Protein AF-A0A392S5V5-F1 (afdb_monomer)

pLDDT: mean 82.03, std 22.6, range [36.59, 98.88]

InterPro domains:
  IPR009741 Protein EARLY FLOWERING 4 domain [PF07011] (1-59)
  IPR040462 Protein EARLY FLOWERING 4 [PTHR33469] (1-76)

Mean predicted aligned error: 13.54 Å

Solvent-accessible surface area (backbone atoms only — not comparable to full-atom values): 4993 Å² total; per-residue (Å²): 100,74,66,53,53,49,51,42,50,51,25,57,75,66,68,42,70,68,44,49,58,49,35,59,57,48,51,51,51,47,52,50,52,53,52,50,53,53,48,52,51,52,53,49,51,53,53,53,54,52,54,50,55,63,63,62,71,73,77,81,81,80,88,78,89,76,90,79,89,83,90,78,92,80,86,84,82,90,132

Organism: NCBI:txid97028

Foldseek 3Di:
DVVLVVQLVVLVVVPDPVSPVVNVVSVVVVVVVVVVVVVVVVVVVVVVVVVVVVVVVPPPDDDDDDDDDDDDDDDDDDD

Radius of gyration: 32.62 Å; Cα contacts (8 Å, |Δi|>4): 18; chains: 1; bounding box: 85×31×67 Å

Secondary structure (DSSP, 8-state):
-HHHHHHHHHHHHH--HHHHHHHHHHHHHHHHHHHHHHHHHHHHHHHHHHHHHHHHTTS--------------------

Sequence (79 aa):
NRVLINEINQNHESKVPDNLSRNVGLIKELNNNIRRVAQLYSDLSTSFTKSIDVSSEGDSSGAVKSEEKSSHKRHRPDL

Structure (mmCIF, N/CA/C/O backbone):
data_AF-A0A392S5V5-F1
#
_entry.id   AF-A0A392S5V5-F1
#
loop_
_atom_site.group_PDB
_atom_site.id
_atom_site.type_symbol
_atom_site.label_atom_id
_atom_site.label_alt_id
_atom_site.label_comp_id
_atom_site.label_asym_id
_atom_site.label_entity_id
_atom_site.label_seq_id
_atom_site.pdbx_PDB_ins_code
_atom_site.Cartn_x
_atom_site.Cartn_y
_atom_site.Cartn_z
_atom_site.occupancy
_atom_site.B_iso_or_equiv
_atom_site.auth_seq_id
_atom_site.auth_comp_id
_atom_site.auth_asym_id
_atom_site.auth_atom_id
_atom_site.pdbx_PDB_model_num
ATOM 1 N N . ASN A 1 1 ? -1.615 7.465 -2.528 1.00 97.25 1 ASN A N 1
ATOM 2 C CA . ASN A 1 1 ? -0.839 7.112 -1.311 1.00 97.25 1 ASN A CA 1
ATOM 3 C C . ASN A 1 1 ? -0.955 8.125 -0.185 1.00 97.25 1 ASN A C 1
ATOM 5 O O . ASN A 1 1 ? -1.358 7.709 0.885 1.00 97.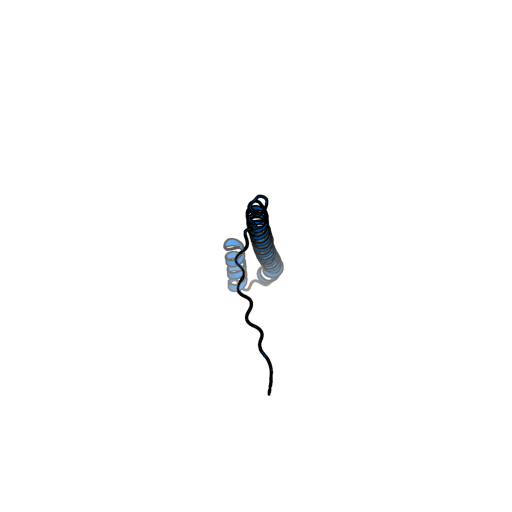25 1 ASN A O 1
ATOM 9 N N . ARG A 1 2 ? -0.677 9.423 -0.385 1.00 98.31 2 ARG A N 1
ATOM 10 C CA . ARG A 1 2 ? -0.789 10.432 0.694 1.00 98.31 2 ARG A CA 1
ATOM 11 C C . ARG A 1 2 ? -2.141 10.411 1.429 1.00 98.31 2 ARG A C 1
ATOM 13 O O . ARG A 1 2 ? -2.159 10.392 2.649 1.00 98.31 2 ARG A O 1
ATOM 20 N N . VAL A 1 3 ? -3.251 10.360 0.688 1.00 98.56 3 VAL A N 1
ATOM 21 C CA . VAL A 1 3 ? -4.606 10.291 1.272 1.00 98.56 3 VAL A CA 1
ATOM 22 C C . VAL A 1 3 ? -4.803 9.017 2.103 1.00 98.56 3 VAL A C 1
ATOM 24 O O . VAL A 1 3 ? -5.219 9.116 3.248 1.00 98.56 3 VAL A O 1
ATOM 27 N N . LEU A 1 4 ? -4.416 7.849 1.573 1.00 98.62 4 LEU A N 1
ATOM 28 C CA . LEU A 1 4 ? -4.501 6.568 2.291 1.00 98.62 4 LEU A CA 1
ATOM 29 C C . LEU A 1 4 ? -3.707 6.586 3.601 1.00 98.62 4 LEU A C 1
ATOM 31 O O . LEU A 1 4 ? -4.200 6.127 4.621 1.00 98.62 4 LEU A O 1
ATOM 35 N N . ILE A 1 5 ? -2.488 7.137 3.580 1.00 98.81 5 ILE A N 1
ATOM 36 C CA . ILE A 1 5 ? -1.642 7.249 4.777 1.00 98.81 5 ILE A CA 1
ATOM 37 C C . ILE A 1 5 ? -2.317 8.141 5.823 1.00 98.81 5 ILE A C 1
ATOM 39 O O . ILE A 1 5 ? -2.357 7.781 6.995 1.00 98.81 5 ILE A O 1
ATOM 43 N N . ASN A 1 6 ? -2.885 9.273 5.401 1.00 98.75 6 ASN A N 1
ATOM 44 C CA . ASN A 1 6 ? -3.599 10.162 6.312 1.00 98.75 6 ASN A CA 1
ATOM 45 C C . ASN A 1 6 ? -4.819 9.475 6.946 1.00 98.75 6 ASN A C 1
ATOM 47 O O . ASN A 1 6 ? -4.992 9.573 8.156 1.00 98.75 6 ASN A O 1
ATOM 51 N N . GLU A 1 7 ? -5.631 8.755 6.165 1.00 98.69 7 GLU A N 1
ATOM 52 C CA . GLU A 1 7 ? -6.795 8.022 6.690 1.00 98.69 7 GLU A CA 1
ATOM 53 C C . GLU A 1 7 ? -6.365 6.902 7.653 1.00 98.69 7 GLU A C 1
ATOM 55 O O . GLU A 1 7 ? -6.942 6.756 8.729 1.00 98.69 7 GLU A O 1
ATOM 60 N N . ILE A 1 8 ? -5.296 6.163 7.325 1.00 98.81 8 ILE A N 1
ATOM 61 C CA . ILE A 1 8 ? -4.728 5.133 8.209 1.00 98.81 8 ILE A CA 1
ATOM 62 C C . ILE A 1 8 ? -4.319 5.731 9.560 1.00 98.81 8 ILE A C 1
ATOM 64 O O . ILE A 1 8 ? -4.642 5.159 10.607 1.00 98.81 8 ILE A O 1
ATOM 68 N N . ASN A 1 9 ? -3.637 6.879 9.537 1.00 98.81 9 ASN A N 1
ATOM 69 C CA . ASN A 1 9 ? -3.194 7.570 10.745 1.00 98.81 9 ASN A CA 1
ATOM 70 C C . ASN A 1 9 ? -4.383 8.069 11.574 1.00 98.81 9 ASN A C 1
ATOM 72 O O . ASN A 1 9 ? -4.427 7.808 12.772 1.00 98.81 9 ASN A O 1
ATOM 76 N N . GLN A 1 10 ? -5.388 8.686 10.946 1.00 98.75 10 GLN A N 1
ATOM 77 C CA . GLN A 1 10 ? -6.605 9.138 11.635 1.00 98.75 10 GLN A CA 1
ATOM 78 C C . GLN A 1 10 ? -7.354 7.979 12.302 1.00 98.75 10 GLN A C 1
ATOM 80 O O . GLN A 1 10 ? -7.761 8.070 13.462 1.00 98.75 10 GLN A O 1
ATOM 85 N N . ASN A 1 11 ? -7.490 6.853 11.602 1.00 98.62 11 ASN A N 1
ATOM 86 C CA . ASN A 1 11 ? -8.099 5.651 12.159 1.00 98.62 11 ASN A CA 1
ATOM 87 C C . ASN A 1 11 ? -7.305 5.129 13.366 1.00 98.62 11 ASN A C 1
ATOM 89 O O . ASN A 1 11 ? -7.908 4.758 14.375 1.00 98.62 11 ASN A O 1
ATOM 93 N N . HIS A 1 12 ? -5.969 5.149 13.297 1.00 98.56 12 HIS A N 1
ATOM 94 C CA . HIS A 1 12 ? -5.097 4.747 14.401 1.00 98.56 12 HIS A CA 1
ATOM 95 C C . HIS A 1 12 ? -5.225 5.672 15.620 1.00 98.56 12 HIS A C 1
ATOM 97 O O . HIS A 1 12 ? -5.389 5.193 16.742 1.00 98.56 12 HIS A O 1
ATOM 103 N N . GLU A 1 13 ? -5.217 6.986 15.396 1.00 98.62 13 GLU A N 1
ATOM 104 C CA . GLU A 1 13 ? -5.378 8.009 16.434 1.00 98.62 13 GLU A CA 1
ATOM 105 C C . GLU A 1 13 ? -6.743 7.923 17.125 1.00 98.62 13 GLU A C 1
ATOM 107 O O . GLU A 1 13 ? -6.823 8.074 18.344 1.00 98.62 13 GLU A O 1
ATOM 112 N N . SER A 1 14 ? -7.805 7.607 16.373 1.00 98.19 14 SER A N 1
ATOM 113 C CA . SER A 1 14 ? -9.162 7.475 16.919 1.00 98.19 14 SER A CA 1
ATOM 114 C C . SER A 1 14 ? -9.319 6.312 17.908 1.00 98.19 14 SER A C 1
ATOM 116 O O . SER A 1 14 ? -10.222 6.341 18.741 1.00 98.19 14 SER A O 1
ATOM 118 N N . LYS A 1 15 ? -8.468 5.277 17.811 1.00 97.19 15 LYS A N 1
ATOM 119 C CA . LYS A 1 15 ? -8.528 4.022 18.591 1.00 97.19 15 LYS A CA 1
ATOM 120 C C . LYS A 1 15 ? -9.881 3.289 18.547 1.00 97.19 15 LYS A C 1
ATOM 122 O O . LYS A 1 15 ? -10.116 2.391 19.354 1.00 97.19 15 LYS A O 1
ATOM 127 N N . VAL A 1 16 ? -10.755 3.629 17.599 1.00 98.44 16 VAL A N 1
ATOM 128 C CA . VAL A 1 16 ? -12.039 2.950 17.399 1.00 98.44 16 VAL A CA 1
ATOM 129 C C . VAL A 1 16 ? -11.783 1.589 16.730 1.00 98.44 16 VAL A C 1
ATOM 131 O O . VAL A 1 16 ? -11.173 1.562 15.656 1.00 98.44 16 VAL A O 1
ATOM 134 N N . PRO A 1 17 ? -12.239 0.459 17.308 1.00 98.44 17 PRO A N 1
ATOM 135 C CA . PRO A 1 17 ? -11.950 -0.881 16.781 1.00 98.44 17 PRO A CA 1
ATOM 136 C C . PRO A 1 17 ? -12.337 -1.091 15.308 1.00 98.44 17 PRO A C 1
ATOM 138 O O . PRO A 1 17 ? -11.580 -1.691 14.541 1.00 98.44 17 PRO A O 1
ATOM 141 N N . ASP A 1 18 ? -13.475 -0.545 14.884 1.00 98.50 18 ASP A N 1
ATOM 142 C CA . ASP A 1 18 ? -13.953 -0.661 13.501 1.00 98.50 18 ASP A CA 1
ATOM 143 C C . ASP A 1 18 ? -13.040 0.083 12.513 1.00 98.50 18 ASP A C 1
ATOM 145 O O . ASP A 1 18 ? -12.707 -0.434 11.444 1.00 98.50 18 ASP A O 1
ATOM 149 N N . ASN A 1 19 ? -12.546 1.263 12.900 1.00 98.38 19 ASN A N 1
ATOM 150 C CA . ASN A 1 19 ? -11.608 2.052 12.098 1.00 98.38 19 ASN A CA 1
ATOM 151 C C . ASN A 1 19 ? -10.252 1.346 11.969 1.00 98.38 19 ASN A C 1
ATOM 153 O O . ASN A 1 19 ? -9.657 1.304 10.890 1.00 98.38 19 ASN A O 1
ATOM 157 N N . LEU A 1 20 ? -9.776 0.725 13.050 1.00 98.69 20 LEU A N 1
ATOM 158 C CA . LEU A 1 20 ? -8.566 -0.098 13.012 1.00 98.69 20 LEU A CA 1
ATOM 159 C C . LEU A 1 20 ? -8.743 -1.315 12.096 1.00 98.69 20 LEU A C 1
ATOM 161 O O . LEU A 1 20 ? -7.830 -1.661 11.346 1.00 98.69 20 LEU A O 1
ATOM 165 N N . SER A 1 21 ? -9.927 -1.927 12.092 1.00 98.56 21 SER A N 1
ATOM 166 C CA . SER A 1 21 ? -10.246 -3.026 11.173 1.00 98.56 21 SER A CA 1
ATOM 167 C C . SER A 1 21 ? -10.238 -2.555 9.713 1.00 98.56 21 SER A C 1
ATOM 169 O O . SER A 1 21 ? -9.700 -3.240 8.839 1.00 98.56 21 SER A O 1
ATOM 171 N N . ARG A 1 22 ? -10.736 -1.340 9.441 1.00 98.62 22 ARG A N 1
ATOM 172 C CA . ARG A 1 22 ? -10.685 -0.705 8.112 1.00 98.62 22 ARG A CA 1
ATOM 173 C C . ARG A 1 22 ? -9.251 -0.458 7.627 1.00 98.62 22 ARG A C 1
ATOM 175 O O . ARG A 1 22 ? -8.989 -0.618 6.432 1.00 98.62 22 ARG A O 1
ATOM 182 N N . ASN A 1 23 ? -8.303 -0.166 8.526 1.00 98.75 23 ASN A N 1
ATOM 183 C CA . ASN A 1 23 ? -6.892 0.023 8.160 1.00 98.75 23 ASN A CA 1
ATOM 184 C C . ASN A 1 23 ? -6.287 -1.184 7.441 1.00 98.75 23 ASN A C 1
ATOM 186 O O . ASN A 1 23 ? -5.427 -1.001 6.583 1.00 98.75 23 ASN A O 1
ATOM 190 N N . VAL A 1 24 ? -6.761 -2.404 7.706 1.00 98.75 24 VAL A N 1
ATOM 191 C CA . VAL A 1 24 ? -6.295 -3.600 6.989 1.00 98.75 24 VAL A CA 1
ATOM 192 C C . VAL A 1 24 ? -6.544 -3.473 5.482 1.00 98.75 24 VAL A C 1
ATOM 194 O O . VAL A 1 24 ? -5.673 -3.811 4.679 1.00 98.75 24 VAL A O 1
ATOM 197 N N . GLY A 1 25 ? -7.714 -2.966 5.084 1.00 98.75 25 GLY A N 1
ATOM 198 C CA . GLY A 1 25 ? -8.052 -2.722 3.680 1.00 98.75 25 GLY A CA 1
ATOM 199 C C . GLY A 1 25 ? -7.212 -1.599 3.074 1.00 98.75 25 GLY A C 1
ATOM 200 O O . GLY A 1 25 ? -6.601 -1.784 2.022 1.00 98.75 25 GLY A O 1
ATOM 201 N N . LEU A 1 26 ? -7.105 -0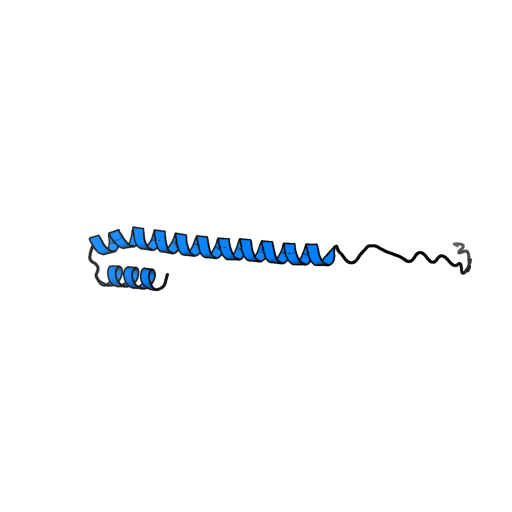.473 3.782 1.00 98.81 26 LEU A N 1
ATOM 202 C CA . LEU A 1 26 ? -6.347 0.697 3.325 1.00 98.81 26 LEU A CA 1
ATOM 203 C C . LEU A 1 26 ? -4.853 0.386 3.144 1.00 98.81 26 LEU A C 1
ATOM 205 O O . LEU A 1 26 ? -4.243 0.801 2.160 1.00 98.81 26 LEU A O 1
ATOM 209 N N . ILE A 1 27 ? -4.258 -0.398 4.049 1.00 98.88 27 ILE A N 1
ATOM 210 C CA . ILE A 1 27 ? -2.859 -0.836 3.949 1.00 98.88 27 ILE A CA 1
ATOM 211 C C . ILE A 1 27 ? -2.670 -1.786 2.760 1.00 98.88 27 ILE A C 1
ATOM 213 O O . ILE A 1 27 ? -1.668 -1.690 2.049 1.00 98.88 27 ILE A O 1
ATOM 217 N N . LYS A 1 28 ? -3.623 -2.690 2.491 1.00 98.81 28 LYS A N 1
ATOM 218 C CA . LYS A 1 28 ? -3.575 -3.546 1.291 1.00 98.81 28 LYS A CA 1
ATOM 219 C C . LYS A 1 28 ? -3.593 -2.711 0.013 1.00 98.81 28 LYS A C 1
ATOM 221 O O . LYS A 1 28 ? -2.806 -2.982 -0.894 1.00 98.81 28 LYS A O 1
ATOM 226 N N . GLU A 1 29 ? -4.443 -1.690 -0.047 1.00 98.75 29 GLU A N 1
ATOM 227 C CA . GLU A 1 29 ? -4.504 -0.770 -1.182 1.00 98.75 29 GLU A CA 1
ATOM 228 C C . GLU A 1 29 ? -3.204 0.031 -1.338 1.00 98.75 29 GLU A C 1
ATOM 230 O O . GLU A 1 29 ? -2.632 0.082 -2.429 1.00 98.75 29 GLU A O 1
ATOM 235 N N . LEU A 1 30 ? -2.673 0.575 -0.239 1.00 98.81 30 LEU A N 1
ATOM 236 C CA . LEU A 1 30 ? -1.383 1.263 -0.220 1.00 98.81 30 LEU A CA 1
ATOM 237 C C . LEU A 1 30 ? -0.272 0.369 -0.796 1.00 98.81 30 LEU A C 1
ATOM 239 O O . LEU A 1 30 ? 0.462 0.788 -1.691 1.00 98.81 30 LEU A O 1
ATOM 243 N N . ASN A 1 31 ? -0.186 -0.878 -0.330 1.00 98.75 31 ASN A N 1
ATOM 244 C CA . ASN A 1 31 ? 0.807 -1.847 -0.791 1.00 98.75 31 ASN A CA 1
ATOM 245 C C . ASN A 1 31 ? 0.636 -2.198 -2.274 1.00 98.75 31 ASN A C 1
ATOM 247 O O . ASN A 1 31 ? 1.628 -2.345 -2.990 1.00 98.75 31 ASN A O 1
ATOM 251 N N . ASN A 1 32 ? -0.602 -2.304 -2.761 1.00 98.81 32 ASN A N 1
ATOM 252 C CA . ASN A 1 32 ? -0.869 -2.493 -4.187 1.00 98.81 32 ASN A CA 1
ATOM 253 C C . ASN A 1 32 ? -0.369 -1.311 -5.019 1.00 98.81 32 ASN A C 1
ATOM 255 O O . ASN A 1 32 ? 0.278 -1.525 -6.045 1.00 98.81 32 ASN A O 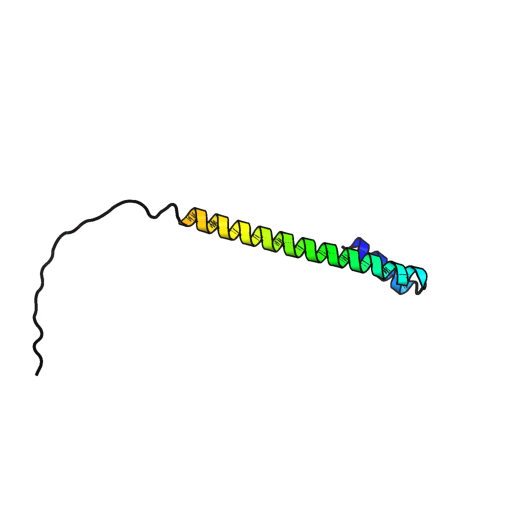1
ATOM 259 N N . ASN A 1 33 ? -0.592 -0.079 -4.560 1.00 98.62 33 ASN A N 1
ATOM 260 C CA . ASN A 1 33 ? -0.098 1.107 -5.253 1.00 98.62 33 ASN A CA 1
ATOM 261 C C . ASN A 1 33 ? 1.435 1.137 -5.303 1.00 98.62 33 ASN A C 1
ATOM 263 O O . ASN A 1 33 ? 1.996 1.432 -6.355 1.00 98.62 33 ASN A O 1
ATOM 267 N N . ILE A 1 34 ? 2.122 0.785 -4.210 1.00 98.44 34 ILE A N 1
ATOM 268 C CA . ILE A 1 34 ? 3.593 0.705 -4.195 1.00 98.44 34 ILE A CA 1
ATOM 269 C C . ILE A 1 34 ? 4.108 -0.357 -5.171 1.00 98.44 34 ILE A C 1
ATOM 271 O O . ILE A 1 34 ? 4.992 -0.062 -5.974 1.00 98.44 34 ILE A O 1
ATOM 275 N N . ARG A 1 35 ? 3.521 -1.562 -5.168 1.00 98.69 35 ARG A N 1
ATOM 276 C CA . ARG A 1 35 ? 3.881 -2.623 -6.123 1.00 98.69 35 ARG A CA 1
ATOM 277 C C . ARG A 1 35 ? 3.700 -2.178 -7.571 1.00 98.69 35 ARG A C 1
ATOM 279 O O . ARG A 1 35 ? 4.578 -2.409 -8.394 1.00 98.69 35 ARG A O 1
ATOM 286 N N . ARG A 1 36 ? 2.588 -1.504 -7.876 1.00 98.62 36 ARG A N 1
ATOM 287 C CA . ARG A 1 36 ? 2.316 -0.990 -9.222 1.00 98.62 36 ARG A CA 1
ATOM 288 C C . ARG A 1 36 ? 3.344 0.051 -9.650 1.00 98.62 36 ARG A C 1
ATOM 290 O O . ARG A 1 36 ? 3.818 -0.002 -10.777 1.00 98.62 36 ARG A O 1
ATOM 297 N N . VAL A 1 37 ? 3.698 0.977 -8.762 1.00 98.38 37 VAL A N 1
ATOM 298 C CA . VAL A 1 37 ? 4.729 1.983 -9.041 1.00 98.38 37 VAL A CA 1
ATOM 299 C C . VAL A 1 37 ? 6.077 1.313 -9.315 1.00 98.38 37 VAL A C 1
ATOM 301 O O . VAL A 1 37 ? 6.709 1.630 -10.317 1.00 98.38 37 VAL A O 1
ATOM 304 N N . ALA A 1 38 ? 6.486 0.348 -8.488 1.00 98.50 38 ALA A N 1
ATOM 305 C CA . ALA A 1 38 ? 7.727 -0.396 -8.701 1.00 98.50 38 ALA A CA 1
ATOM 306 C C . ALA A 1 38 ? 7.744 -1.122 -10.058 1.00 98.50 38 ALA A C 1
ATOM 308 O O . ALA A 1 38 ? 8.728 -1.021 -10.790 1.00 98.50 38 ALA A O 1
ATOM 309 N N . GLN A 1 39 ? 6.640 -1.783 -10.426 1.00 98.50 39 GLN A N 1
ATOM 310 C CA . GLN A 1 39 ? 6.515 -2.453 -11.721 1.00 98.50 39 GLN A CA 1
ATOM 311 C C . GLN A 1 39 ? 6.644 -1.469 -12.889 1.00 98.50 39 GLN A C 1
ATOM 313 O O . GLN A 1 39 ? 7.427 -1.709 -13.799 1.00 98.50 39 GLN A O 1
ATOM 318 N N . LEU A 1 40 ? 5.942 -0.331 -12.836 1.00 98.56 40 LEU A N 1
ATOM 319 C CA . LEU A 1 40 ? 6.003 0.688 -13.890 1.00 98.56 40 LEU A CA 1
ATOM 320 C C . LEU A 1 40 ? 7.427 1.210 -14.109 1.00 98.56 40 LEU A C 1
ATOM 322 O O . LEU A 1 40 ? 7.846 1.384 -15.250 1.00 98.56 40 LEU A O 1
ATOM 326 N N . TYR A 1 41 ? 8.182 1.438 -13.032 1.00 98.38 41 TYR A N 1
ATOM 327 C CA . TYR A 1 41 ? 9.576 1.869 -13.149 1.00 98.38 41 TYR A CA 1
ATOM 328 C C . TYR A 1 41 ? 10.494 0.760 -13.669 1.00 98.38 41 TYR A C 1
ATOM 330 O O . TYR A 1 41 ? 11.400 1.049 -14.450 1.00 98.38 41 TYR A O 1
ATOM 338 N N . SER A 1 42 ? 10.249 -0.496 -13.290 1.00 98.19 42 SER A N 1
ATOM 339 C CA . SER A 1 42 ? 10.971 -1.648 -13.839 1.00 98.19 42 SER A CA 1
ATOM 340 C C . SER A 1 42 ? 10.750 -1.787 -15.348 1.00 98.19 42 SER A C 1
ATOM 342 O O . SER A 1 42 ? 11.709 -1.950 -16.107 1.00 98.19 42 SER A O 1
ATOM 344 N N . ASP A 1 43 ? 9.497 -1.677 -15.790 1.00 97.94 43 ASP A N 1
ATOM 345 C CA . ASP A 1 43 ? 9.119 -1.768 -17.200 1.00 97.94 43 ASP A CA 1
ATOM 346 C C . ASP A 1 43 ? 9.712 -0.606 -17.999 1.00 97.94 43 ASP A C 1
ATOM 348 O O . ASP A 1 43 ? 10.313 -0.820 -19.053 1.00 97.94 43 ASP A O 1
ATOM 352 N N . LEU A 1 44 ? 9.619 0.617 -17.464 1.00 97.69 44 LEU A N 1
ATOM 353 C CA . LEU A 1 44 ? 10.192 1.805 -18.090 1.00 97.69 44 LEU A CA 1
ATOM 354 C C . LEU A 1 44 ? 11.712 1.679 -18.236 1.00 97.69 44 LEU A C 1
ATOM 356 O O . LEU A 1 44 ? 12.224 1.864 -19.337 1.00 97.69 44 LEU A O 1
ATOM 360 N N . SER A 1 45 ? 12.420 1.311 -17.164 1.00 96.75 45 SER A N 1
ATOM 361 C CA . SER A 1 45 ? 13.875 1.103 -17.180 1.00 96.75 45 SER A CA 1
ATOM 362 C C . SER A 1 45 ? 14.277 0.066 -18.230 1.00 96.75 45 SER A C 1
ATOM 364 O O . SER A 1 45 ? 15.106 0.336 -19.097 1.00 96.75 45 SER A O 1
ATOM 366 N N . THR A 1 46 ? 13.594 -1.082 -18.240 1.00 96.62 46 THR A N 1
ATOM 367 C CA . THR A 1 46 ? 13.835 -2.151 -19.218 1.00 96.62 46 THR A CA 1
ATOM 368 C C . THR A 1 46 ? 13.598 -1.675 -20.651 1.00 96.62 46 THR A C 1
ATOM 370 O O . THR A 1 46 ? 14.387 -1.979 -21.545 1.00 96.62 46 THR A O 1
ATOM 373 N N . SER A 1 47 ? 12.511 -0.936 -20.894 1.00 96.31 47 SER A N 1
ATOM 374 C CA . SER A 1 47 ? 12.198 -0.400 -22.223 1.00 96.31 47 SER A CA 1
ATOM 375 C C . SER A 1 47 ? 13.235 0.623 -22.695 1.00 96.31 47 SER A C 1
ATOM 377 O O . SER A 1 47 ? 13.622 0.611 -23.861 1.00 96.31 47 SER A O 1
ATOM 379 N N . PHE A 1 48 ? 13.734 1.454 -21.779 1.00 96.12 48 PHE A N 1
ATOM 380 C CA . PHE A 1 48 ? 14.738 2.468 -22.059 1.00 96.12 48 PHE A CA 1
ATOM 381 C C . PHE A 1 48 ? 16.090 1.840 -22.413 1.00 96.12 48 PHE A C 1
ATOM 383 O O . PHE A 1 48 ? 16.659 2.188 -23.444 1.00 96.12 48 PHE A O 1
ATOM 390 N N . THR A 1 49 ? 16.563 0.861 -21.632 1.00 94.50 49 THR A N 1
ATOM 391 C CA . THR A 1 49 ? 17.797 0.119 -21.944 1.00 94.50 49 THR A CA 1
ATOM 392 C C . THR A 1 49 ? 17.711 -0.553 -23.314 1.00 94.50 49 THR A C 1
ATOM 394 O O . THR A 1 49 ? 18.580 -0.333 -24.152 1.00 94.50 49 THR A O 1
ATOM 397 N N . LYS A 1 50 ? 16.610 -1.264 -23.603 1.00 93.44 50 LYS A N 1
ATOM 398 C CA . LYS A 1 50 ? 16.395 -1.888 -24.922 1.00 93.44 50 LYS A CA 1
ATOM 399 C C . LYS A 1 50 ? 16.428 -0.875 -26.066 1.00 93.44 50 LYS A C 1
ATOM 401 O O . LYS A 1 50 ? 16.967 -1.171 -27.126 1.00 93.44 50 LYS A O 1
ATOM 406 N N . SER A 1 51 ? 15.840 0.307 -25.873 1.00 90.94 51 SER A N 1
ATOM 407 C CA . SER A 1 51 ? 15.837 1.353 -26.899 1.00 90.94 51 SER A CA 1
ATOM 408 C C . SER A 1 51 ? 17.240 1.887 -27.203 1.00 90.94 51 SER A C 1
ATOM 410 O O . SER A 1 51 ? 17.491 2.278 -28.340 1.00 90.94 51 SER A O 1
ATOM 412 N N . ILE A 1 52 ? 18.138 1.924 -26.215 1.00 85.38 52 ILE A N 1
ATOM 413 C CA . ILE A 1 52 ? 19.536 2.337 -26.404 1.00 85.38 52 ILE A CA 1
ATOM 414 C C . ILE A 1 52 ? 20.318 1.250 -27.141 1.00 85.38 52 ILE A C 1
ATOM 416 O O . ILE A 1 52 ? 21.013 1.564 -28.106 1.00 85.38 52 ILE A O 1
ATOM 420 N N . ASP A 1 53 ? 20.159 -0.013 -26.743 1.00 78.88 53 ASP A N 1
ATOM 421 C CA . ASP A 1 53 ? 20.852 -1.138 -27.384 1.00 78.88 53 ASP A CA 1
ATOM 422 C C . ASP A 1 53 ? 20.488 -1.233 -28.877 1.00 78.88 53 ASP A C 1
ATOM 424 O O . ASP A 1 53 ? 21.364 -1.338 -29.733 1.00 78.88 53 ASP A O 1
ATOM 428 N N . VAL A 1 54 ? 19.203 -1.067 -29.220 1.00 74.50 54 VAL A N 1
ATOM 429 C CA . VAL A 1 54 ? 18.734 -1.026 -30.620 1.00 74.50 54 VAL A CA 1
ATOM 430 C C . VAL A 1 54 ? 19.332 0.151 -31.402 1.00 74.50 54 VAL A C 1
ATOM 432 O O . VAL A 1 54 ? 19.577 0.028 -32.599 1.00 74.50 54 VAL A O 1
ATOM 435 N N . SER A 1 55 ? 19.590 1.287 -30.750 1.00 65.38 55 SER A N 1
ATOM 436 C CA . SER A 1 55 ? 20.207 2.450 -31.398 1.00 65.38 55 SER A CA 1
ATOM 437 C C . SER A 1 55 ? 21.711 2.275 -31.638 1.00 65.38 55 SER A C 1
ATOM 439 O O . SER A 1 55 ? 22.253 2.961 -32.501 1.00 65.38 55 SER A O 1
ATOM 441 N N . SER A 1 56 ? 22.387 1.394 -30.891 1.00 58.31 56 SER A N 1
ATOM 442 C CA . SER A 1 56 ? 23.831 1.147 -31.014 1.00 58.31 56 SER A CA 1
ATOM 443 C C . SER A 1 56 ? 24.176 0.096 -32.077 1.00 58.31 56 SER A C 1
ATOM 445 O O . SER A 1 56 ? 25.262 0.136 -32.648 1.00 58.31 56 SER A O 1
ATOM 447 N N . GLU A 1 57 ? 23.264 -0.831 -32.373 1.00 55.16 57 GLU A N 1
ATOM 448 C CA . GLU A 1 57 ? 23.463 -1.911 -33.359 1.00 55.16 57 GLU A CA 1
ATOM 449 C C . GLU A 1 57 ? 23.329 -1.432 -34.827 1.00 55.16 57 GLU A C 1
ATOM 451 O O . GLU A 1 57 ? 23.567 -2.194 -35.761 1.00 55.16 57 GLU A O 1
ATOM 456 N N . GLY A 1 58 ? 22.968 -0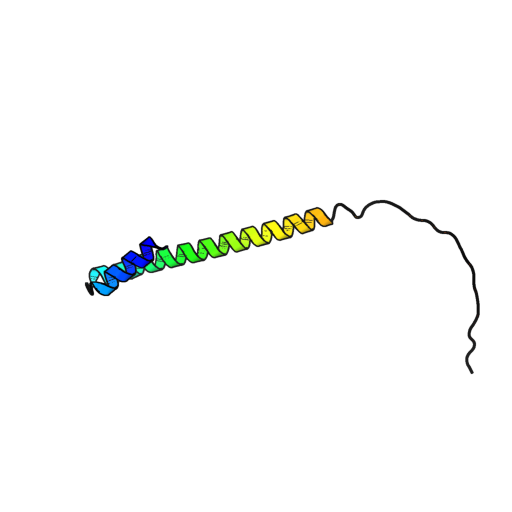.162 -35.054 1.00 52.72 58 GLY A N 1
ATOM 457 C CA . GLY A 1 58 ? 22.779 0.427 -36.387 1.00 52.72 58 GLY A CA 1
ATOM 458 C C . GLY A 1 58 ? 24.026 1.025 -37.051 1.00 52.72 58 GLY A C 1
ATOM 459 O O . GLY A 1 58 ? 23.930 1.416 -38.211 1.00 52.72 58 GLY A O 1
ATOM 460 N N . ASP A 1 59 ? 25.174 1.097 -36.366 1.00 47.09 59 ASP A N 1
ATOM 461 C CA . ASP A 1 59 ? 26.357 1.838 -36.857 1.00 47.09 59 ASP A CA 1
ATOM 462 C C . ASP A 1 59 ? 27.585 0.953 -37.160 1.00 47.09 59 ASP A C 1
ATOM 464 O O . ASP A 1 59 ? 28.699 1.440 -37.334 1.00 47.09 59 ASP A O 1
ATOM 468 N N . SER A 1 60 ? 27.405 -0.372 -37.254 1.00 54.59 60 SER A N 1
ATOM 469 C CA . SER A 1 60 ? 28.489 -1.306 -37.604 1.00 54.59 60 SER A CA 1
ATOM 470 C C . SER A 1 60 ? 28.136 -2.175 -38.810 1.00 54.59 60 SER A C 1
ATOM 472 O O . SER A 1 60 ? 28.031 -3.398 -38.743 1.00 54.59 60 SER A O 1
ATOM 474 N N . SER A 1 61 ? 27.944 -1.531 -39.960 1.00 52.69 61 SER A N 1
ATOM 475 C CA . SER A 1 61 ? 27.960 -2.215 -41.253 1.00 52.69 61 SER A CA 1
ATOM 476 C C . SER A 1 61 ? 28.445 -1.276 -42.355 1.00 52.69 61 SER A C 1
ATOM 478 O O . SER A 1 61 ? 27.644 -0.594 -42.991 1.00 52.69 61 SER A O 1
ATOM 480 N N . GLY A 1 62 ? 29.745 -1.320 -42.659 1.00 50.12 62 GLY A N 1
ATOM 481 C CA . GLY A 1 62 ? 30.221 -0.966 -43.998 1.00 50.12 62 GLY A CA 1
ATOM 482 C C . GLY A 1 62 ? 31.590 -0.295 -44.084 1.00 50.12 62 GLY A C 1
ATOM 483 O O . GLY A 1 62 ? 31.701 0.893 -43.830 1.00 50.12 62 GLY A O 1
ATOM 484 N N . ALA A 1 63 ? 32.560 -1.057 -44.608 1.00 48.12 63 ALA A N 1
ATOM 485 C CA . ALA A 1 63 ? 33.794 -0.618 -45.278 1.00 48.12 63 ALA A CA 1
ATOM 486 C C . ALA A 1 63 ? 34.833 0.110 -44.392 1.00 48.12 63 ALA A C 1
ATOM 488 O O . ALA A 1 63 ? 34.591 1.160 -43.828 1.00 48.12 63 ALA A O 1
ATOM 489 N N . VAL A 1 64 ? 36.064 -0.382 -44.258 1.00 45.53 64 VAL A N 1
ATOM 490 C CA . VAL A 1 64 ? 37.000 -0.557 -45.372 1.00 45.53 64 VAL A CA 1
ATOM 491 C C . VAL A 1 64 ? 37.991 -1.695 -45.101 1.00 45.53 64 VAL A C 1
ATOM 493 O O . VAL A 1 64 ? 38.737 -1.694 -44.126 1.00 45.53 64 VAL A O 1
ATOM 496 N N . LYS A 1 65 ? 38.029 -2.665 -46.019 1.00 50.75 65 LYS A N 1
ATOM 497 C CA . LYS A 1 65 ? 39.243 -3.441 -46.279 1.00 50.75 65 L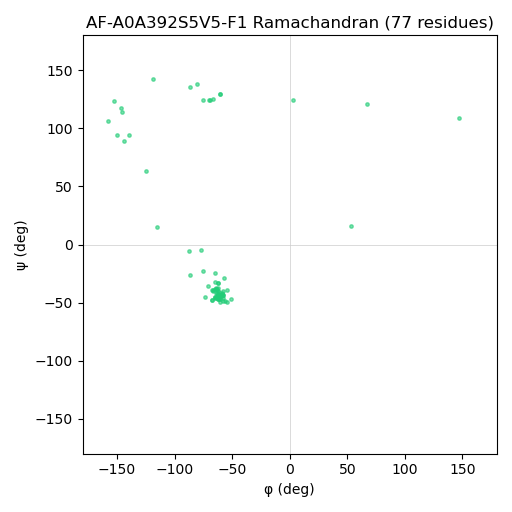YS A CA 1
ATOM 498 C C . LYS A 1 65 ? 40.238 -2.509 -46.971 1.00 50.75 65 LYS A C 1
ATOM 500 O O . LYS A 1 65 ? 39.933 -2.003 -48.045 1.00 50.75 65 LYS A O 1
ATOM 505 N N . SER A 1 66 ? 41.432 -2.368 -46.418 1.00 42.59 66 SER A N 1
ATOM 506 C CA . SER A 1 66 ? 42.611 -1.949 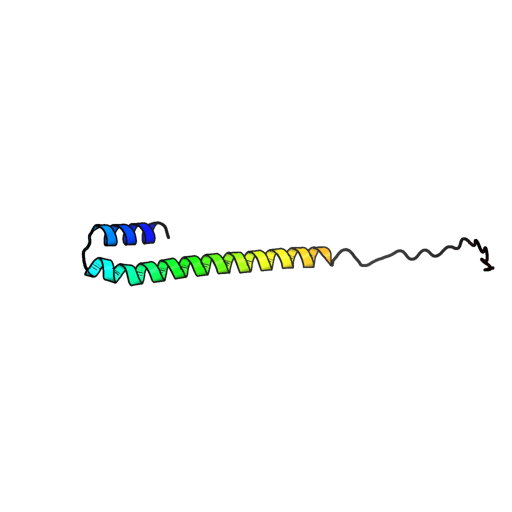-47.176 1.00 42.59 66 SER A CA 1
ATOM 507 C C . SER A 1 66 ? 43.799 -2.773 -46.698 1.00 42.59 66 SER A C 1
ATOM 509 O O . SER A 1 66 ? 44.429 -2.476 -45.685 1.00 42.59 66 SER A O 1
ATOM 511 N N . GLU A 1 67 ? 44.042 -3.867 -47.420 1.00 41.84 67 GLU A N 1
ATOM 512 C CA . GLU A 1 67 ? 45.349 -4.508 -47.474 1.00 41.84 67 GLU A CA 1
ATOM 513 C C . GLU A 1 67 ? 46.317 -3.550 -48.177 1.00 41.84 67 GLU A C 1
ATOM 515 O O . GLU A 1 67 ? 46.063 -3.188 -49.319 1.00 41.84 67 GLU A O 1
ATOM 520 N N . GLU A 1 68 ? 47.445 -3.206 -47.551 1.00 36.59 68 GLU A N 1
ATOM 521 C CA . GLU A 1 68 ? 48.709 -3.082 -48.285 1.00 36.59 68 GLU A CA 1
ATOM 522 C C . GLU A 1 68 ? 49.938 -3.229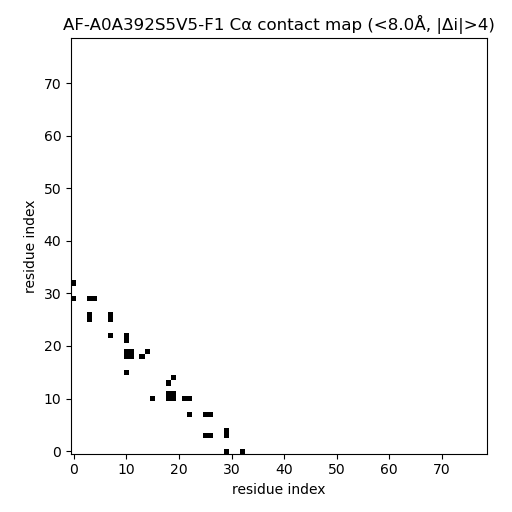 -47.367 1.00 36.59 68 GLU A C 1
ATOM 524 O O . GLU A 1 68 ? 50.270 -2.398 -46.528 1.00 36.59 68 GLU A O 1
ATOM 529 N N . LYS A 1 69 ? 50.565 -4.397 -47.531 1.00 46.12 69 LYS A N 1
ATOM 530 C CA . LYS A 1 69 ? 51.966 -4.798 -47.332 1.00 46.12 69 LYS A CA 1
ATOM 531 C C . LYS A 1 69 ? 52.950 -3.746 -46.778 1.00 46.12 69 LYS A C 1
ATOM 533 O O . LYS A 1 69 ? 53.303 -2.793 -47.459 1.00 46.12 69 LYS A O 1
ATOM 538 N N . SER A 1 70 ? 53.617 -4.087 -45.669 1.00 39.81 70 SER A N 1
ATOM 539 C CA . SER A 1 70 ? 55.043 -3.770 -45.499 1.00 39.81 70 SER A CA 1
ATOM 540 C C . SER A 1 70 ? 55.767 -4.861 -44.709 1.00 39.81 70 SER A C 1
ATOM 542 O O . SER A 1 70 ? 55.503 -5.146 -43.544 1.00 39.81 70 SER A O 1
ATOM 544 N N . SER A 1 71 ? 56.664 -5.519 -45.424 1.00 46.03 71 SER A N 1
ATOM 545 C CA . SER A 1 71 ? 57.573 -6.584 -45.031 1.00 46.03 71 SER A CA 1
ATOM 546 C C . SER A 1 71 ? 58.674 -6.111 -44.085 1.00 46.03 71 SER A C 1
ATOM 548 O O . SER A 1 71 ? 59.480 -5.299 -44.511 1.00 46.03 71 SER A O 1
ATOM 550 N N . HIS A 1 72 ? 58.820 -6.719 -42.902 1.00 47.28 72 HIS A N 1
ATOM 551 C CA . HIS A 1 72 ? 60.109 -6.800 -42.195 1.00 47.28 72 HIS A CA 1
ATOM 552 C C . HIS A 1 72 ? 60.249 -8.145 -41.459 1.00 47.28 72 HIS A C 1
ATOM 554 O O . HIS A 1 72 ? 59.897 -8.296 -40.293 1.00 47.28 72 HIS A O 1
ATOM 560 N N . LYS A 1 73 ? 60.800 -9.142 -42.165 1.00 50.97 73 LYS A N 1
ATOM 561 C CA . LYS A 1 73 ? 61.415 -10.334 -41.560 1.00 50.97 73 LYS A CA 1
AT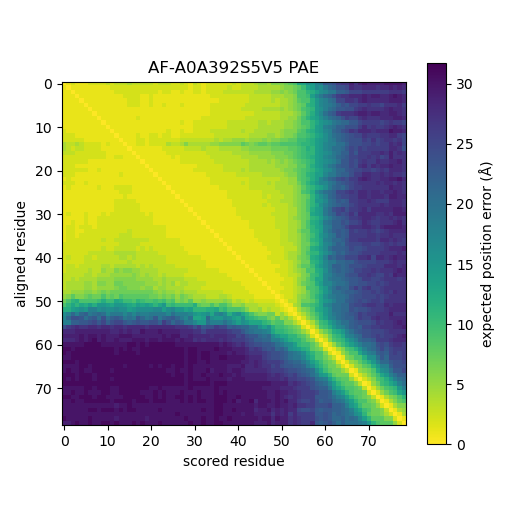OM 562 C C . LYS A 1 73 ? 62.580 -9.884 -40.679 1.00 50.97 73 LYS A C 1
ATOM 564 O O . LYS A 1 73 ? 63.479 -9.271 -41.239 1.00 50.97 73 LYS A O 1
ATOM 569 N N . ARG A 1 74 ? 62.666 -10.317 -39.415 1.00 54.41 74 ARG A N 1
ATOM 570 C CA . ARG A 1 74 ? 63.935 -10.808 -38.838 1.00 54.41 74 ARG A CA 1
ATOM 571 C C . ARG A 1 74 ? 63.681 -11.924 -37.826 1.00 54.41 74 ARG A C 1
ATOM 573 O O . ARG A 1 74 ? 63.006 -11.761 -36.820 1.00 54.41 74 ARG A O 1
ATOM 580 N N . HIS A 1 75 ? 64.230 -13.064 -38.209 1.00 48.66 75 HIS A N 1
ATOM 581 C CA . HIS A 1 75 ? 64.279 -14.366 -37.572 1.00 48.66 75 HIS A CA 1
ATOM 582 C C . HIS A 1 75 ? 64.987 -14.283 -36.211 1.00 48.66 75 HIS A C 1
ATOM 584 O O . HIS A 1 75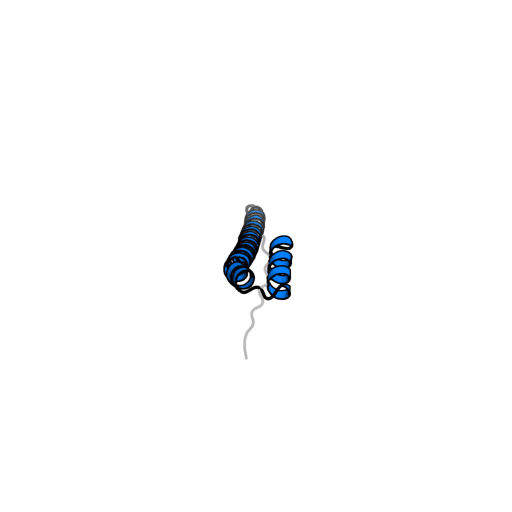 ? 66.095 -13.757 -36.127 1.00 48.66 75 HIS A O 1
ATOM 590 N N . ARG A 1 76 ? 64.364 -14.827 -35.164 1.00 54.06 76 ARG A N 1
ATOM 591 C CA . ARG A 1 76 ? 65.014 -15.149 -33.888 1.00 54.06 76 ARG A CA 1
ATOM 592 C C . ARG A 1 76 ? 65.629 -16.550 -34.004 1.00 54.06 76 ARG A C 1
ATOM 594 O O . ARG A 1 76 ? 64.963 -17.427 -34.553 1.00 54.06 76 ARG A O 1
ATOM 601 N N . PRO A 1 77 ? 66.864 -16.778 -33.540 1.00 57.78 77 PRO A N 1
ATOM 602 C CA . PRO A 1 77 ? 67.259 -18.103 -33.091 1.00 57.78 77 PRO A CA 1
ATOM 603 C C . PRO A 1 77 ? 67.646 -18.082 -31.610 1.00 57.78 77 PRO A C 1
ATOM 605 O O . PRO A 1 77 ? 68.217 -17.113 -31.110 1.00 57.78 77 PRO A O 1
ATOM 608 N N . ASP A 1 78 ? 67.279 -19.163 -30.935 1.00 47.38 78 ASP A N 1
ATOM 609 C CA . ASP A 1 78 ? 67.630 -19.476 -29.558 1.00 47.38 78 ASP A CA 1
ATOM 610 C C . ASP A 1 78 ? 69.048 -20.067 -29.483 1.00 47.38 78 ASP A C 1
ATOM 612 O O . ASP A 1 78 ? 69.401 -20.908 -30.313 1.00 47.38 78 ASP A O 1
ATOM 616 N N . LEU A 1 79 ? 69.820 -19.641 -28.478 1.00 48.22 79 LEU A N 1
ATOM 617 C CA . LEU A 1 79 ? 70.735 -20.461 -27.673 1.00 48.22 79 LEU A CA 1
ATOM 618 C C . LEU A 1 79 ? 71.000 -19.749 -26.339 1.00 48.22 79 LEU A C 1
ATOM 620 O O . LEU A 1 79 ? 71.306 -18.536 -26.382 1.00 48.22 79 LEU A O 1
#